Protein AF-A0A950ALM2-F1 (afdb_monomer)

Foldseek 3Di:
DDWDDDDQKIWDQDQCFKIWIDHPNDIDMDGDPDRPPCPVVQVVQQVVCVVVVHDGPDQPLVVVLVVLVVVQVVVCVVVVDHDDPPDRDDSVVRPDDPPPPPPPPDDDD

Secondary structure (DSSP, 8-state):
-EEEEETTEEEEEETTTEEEEEETTEEEEEE-SS---SHHHHHHHHHHHHHHTPPPSS-HHHHHHHHHHHHHHHHHHHHSS-----SPPPGGGG-----------PPP-

Solvent-accessible surface area (backbone atoms only — not comparable to full-atom values): 6840 Å² total; per-residue (Å²): 115,49,78,47,79,56,95,76,32,39,39,40,33,44,77,65,27,32,41,36,43,36,46,89,94,42,75,50,76,52,74,52,96,56,72,75,86,49,64,71,58,49,54,48,44,44,53,50,20,68,74,70,72,48,72,67,82,64,56,64,46,56,56,53,51,50,52,51,51,54,55,42,50,54,51,20,67,75,69,75,43,91,64,87,82,71,82,83,77,59,70,77,79,45,61,74,74,84,75,66,74,80,78,76,75,77,81,84,133

Structure (mmCIF, N/CA/C/O backbone):
data_AF-A0A950ALM2-F1
#
_entry.id   AF-A0A950ALM2-F1
#
loop_
_atom_site.group_PDB
_atom_site.id
_atom_site.type_symbol
_atom_site.label_atom_id
_atom_site.label_alt_id
_atom_site.label_comp_id
_atom_site.label_asym_id
_atom_site.label_entity_id
_atom_site.label_seq_id
_atom_site.pdbx_PDB_ins_code
_atom_site.Cartn_x
_atom_site.Cartn_y
_atom_site.Cartn_z
_atom_site.occupancy
_atom_site.B_iso_or_equiv
_atom_site.auth_seq_id
_atom_site.auth_comp_id
_atom_site.auth_asym_id
_atom_site.auth_atom_id
_atom_site.pdbx_PDB_model_num
ATOM 1 N N . ARG A 1 1 ? -6.570 11.112 3.737 1.00 93.81 1 ARG A N 1
ATOM 2 C CA . ARG A 1 1 ? -5.811 11.147 5.005 1.00 93.81 1 ARG A CA 1
ATOM 3 C C . ARG A 1 1 ? -5.515 9.713 5.396 1.00 93.81 1 ARG A C 1
ATOM 5 O O . ARG A 1 1 ? -6.387 8.881 5.191 1.00 93.81 1 ARG A O 1
ATOM 12 N N . VAL A 1 2 ? -4.307 9.422 5.865 1.00 95.81 2 VAL A N 1
ATOM 13 C CA . VAL A 1 2 ? -3.897 8.080 6.304 1.00 95.81 2 VAL A CA 1
ATOM 14 C C . VAL A 1 2 ? -3.390 8.193 7.732 1.00 95.81 2 VAL A C 1
ATOM 16 O O . VAL A 1 2 ? -2.589 9.080 8.017 1.00 95.81 2 VAL A O 1
ATOM 19 N N . GLU A 1 3 ? -3.855 7.316 8.613 1.00 97.19 3 GLU A N 1
ATOM 20 C CA . GLU A 1 3 ? -3.459 7.290 10.020 1.00 97.19 3 GLU A CA 1
ATOM 21 C C . GLU A 1 3 ? -2.857 5.925 10.346 1.00 97.19 3 GLU A C 1
ATOM 23 O O . GLU A 1 3 ? -3.435 4.889 10.027 1.00 97.19 3 GLU A O 1
ATOM 28 N N . LEU A 1 4 ? -1.668 5.929 10.942 1.00 96.81 4 LEU A N 1
ATOM 29 C CA . LEU A 1 4 ? -0.932 4.733 11.323 1.00 96.81 4 LEU A CA 1
ATOM 30 C C . LEU A 1 4 ? -0.737 4.741 12.836 1.00 96.81 4 LEU A C 1
ATOM 32 O O . LEU A 1 4 ? -0.256 5.729 13.393 1.00 96.81 4 LEU A O 1
ATOM 36 N N . PHE A 1 5 ? -1.064 3.626 13.482 1.00 96.62 5 PHE A N 1
ATOM 37 C CA . PHE A 1 5 ? -0.962 3.447 14.928 1.00 96.62 5 PHE A CA 1
ATOM 38 C C . PHE A 1 5 ? -0.122 2.206 15.224 1.00 96.62 5 PHE A C 1
ATOM 40 O O . PHE A 1 5 ? -0.373 1.140 14.667 1.00 96.62 5 PHE A O 1
ATOM 47 N N . GLY A 1 6 ? 0.873 2.325 16.103 1.00 96.19 6 GLY A N 1
ATOM 48 C CA . GLY A 1 6 ? 1.686 1.176 16.501 1.00 96.19 6 GLY A CA 1
ATOM 49 C C . GLY A 1 6 ? 2.811 1.531 17.467 1.00 96.19 6 GLY A C 1
ATOM 50 O O . GLY A 1 6 ? 3.403 2.605 17.380 1.00 96.19 6 GLY A O 1
ATOM 51 N N . GLY A 1 7 ? 3.105 0.636 18.416 1.00 94.44 7 GLY A N 1
ATOM 52 C CA . GLY A 1 7 ? 4.234 0.782 19.346 1.00 94.44 7 GLY A CA 1
ATOM 53 C C . GLY A 1 7 ? 4.230 2.083 20.163 1.00 94.44 7 GLY A C 1
ATOM 54 O O . GLY A 1 7 ? 5.290 2.665 20.381 1.00 94.44 7 GLY A O 1
ATOM 55 N N . GLY A 1 8 ? 3.050 2.587 20.548 1.00 95.00 8 GLY A N 1
ATOM 56 C CA . GLY A 1 8 ? 2.905 3.864 21.264 1.00 95.00 8 GLY A CA 1
ATOM 57 C C . GLY A 1 8 ? 3.167 5.112 20.408 1.00 95.00 8 GLY A C 1
ATOM 58 O O . GLY A 1 8 ? 3.376 6.201 20.948 1.00 95.00 8 GLY A O 1
ATOM 59 N N . ARG A 1 9 ? 3.181 4.961 19.079 1.00 96.69 9 ARG A N 1
ATOM 60 C CA . ARG A 1 9 ? 3.408 6.027 18.100 1.00 96.69 9 ARG A CA 1
ATOM 61 C C . ARG A 1 9 ? 2.208 6.172 17.176 1.00 96.69 9 ARG A C 1
ATOM 63 O O . ARG A 1 9 ? 1.521 5.194 16.877 1.00 96.69 9 ARG A O 1
ATOM 70 N N . VAL A 1 10 ? 2.001 7.395 16.704 1.00 97.50 10 VAL A N 1
ATOM 71 C CA . VAL A 1 10 ? 0.980 7.732 15.709 1.00 97.50 10 VAL A CA 1
ATOM 72 C C . VAL A 1 10 ? 1.625 8.513 14.577 1.00 97.50 10 VAL A C 1
ATOM 74 O O . VAL A 1 10 ? 2.390 9.443 14.838 1.00 97.50 10 VAL A O 1
ATOM 77 N N . ALA A 1 11 ? 1.304 8.158 13.337 1.00 97.50 11 ALA A N 1
ATOM 78 C CA . ALA A 1 11 ? 1.638 8.944 12.160 1.00 97.50 11 ALA A CA 1
ATOM 79 C C . ALA A 1 11 ? 0.362 9.316 11.405 1.00 97.50 11 ALA A C 1
ATOM 81 O O . ALA A 1 11 ? -0.457 8.454 11.108 1.00 97.50 11 ALA A O 1
ATOM 82 N N . VAL A 1 12 ? 0.201 10.593 11.077 1.00 97.62 12 VAL A N 1
ATOM 83 C CA . VAL A 1 12 ? -0.912 11.094 10.266 1.00 97.62 12 VAL A CA 1
ATOM 84 C C . VAL A 1 12 ? -0.341 11.706 9.002 1.00 97.62 12 VAL A C 1
ATOM 86 O O . VAL A 1 12 ? 0.466 12.630 9.075 1.00 97.62 12 VAL A O 1
ATOM 89 N N . ILE A 1 13 ? -0.759 11.197 7.847 1.00 95.88 13 ILE A N 1
ATOM 90 C CA . ILE A 1 13 ? -0.403 11.723 6.531 1.00 95.88 13 ILE A CA 1
ATOM 91 C C . ILE A 1 13 ? -1.629 12.412 5.931 1.00 95.88 13 ILE A C 1
ATOM 93 O O . ILE A 1 13 ? -2.654 11.779 5.648 1.00 95.88 13 ILE A O 1
ATOM 97 N N . ASP A 1 14 ? -1.494 13.709 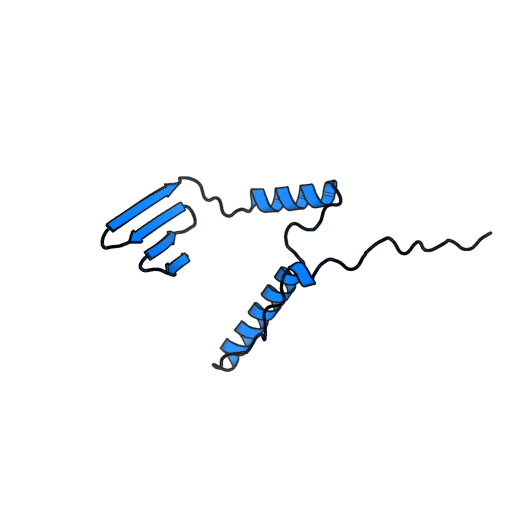5.674 1.00 94.94 14 ASP A N 1
ATOM 98 C CA . ASP A 1 14 ? -2.516 14.535 5.039 1.00 94.94 14 ASP A CA 1
ATOM 99 C C . ASP A 1 14 ? -2.098 14.863 3.599 1.00 94.94 14 ASP A C 1
ATOM 101 O O . ASP A 1 14 ? -1.088 15.527 3.349 1.00 94.94 14 ASP A O 1
ATOM 105 N N . ASP A 1 15 ? -2.878 14.337 2.647 1.00 92.38 15 ASP A N 1
ATOM 106 C CA . ASP A 1 15 ? -2.742 14.536 1.194 1.00 92.38 15 ASP A CA 1
ATOM 107 C C . ASP A 1 15 ? -1.315 14.319 0.640 1.00 92.38 15 ASP A C 1
ATOM 109 O O . ASP A 1 15 ? -0.936 14.909 -0.364 1.00 92.38 15 ASP A O 1
ATOM 113 N N . PHE A 1 16 ? -0.482 13.489 1.283 1.00 92.00 16 PHE A N 1
ATOM 114 C CA . PHE A 1 16 ? 0.939 13.308 0.920 1.00 92.00 16 PHE A CA 1
ATOM 115 C C . PHE A 1 16 ? 1.752 14.621 0.897 1.00 92.00 16 PHE A C 1
ATOM 117 O O . PHE A 1 16 ? 2.822 14.687 0.297 1.00 92.00 16 PHE A O 1
ATOM 124 N N . ARG A 1 17 ? 1.243 15.674 1.549 1.00 93.38 17 ARG A N 1
ATOM 125 C CA . ARG A 1 17 ? 1.870 17.001 1.659 1.00 93.38 17 ARG A CA 1
ATOM 126 C C . ARG A 1 17 ? 2.319 17.310 3.071 1.00 93.38 17 ARG A C 1
ATOM 128 O O . ARG A 1 17 ? 3.161 18.180 3.263 1.00 93.38 17 ARG A O 1
ATOM 135 N N . ARG A 1 18 ? 1.749 16.631 4.062 1.00 94.88 18 ARG A N 1
ATOM 136 C CA . ARG A 1 18 ? 2.098 16.796 5.467 1.00 94.88 18 ARG A CA 1
ATOM 137 C C . ARG A 1 18 ? 2.130 15.442 6.145 1.00 94.88 18 ARG A C 1
ATOM 139 O O . ARG A 1 18 ? 1.259 14.610 5.905 1.00 94.88 18 ARG A O 1
ATOM 146 N N . ILE A 1 19 ? 3.117 15.260 7.012 1.00 96.75 19 ILE A N 1
ATOM 147 C CA . ILE A 1 19 ? 3.128 14.184 7.995 1.00 96.75 19 ILE A CA 1
ATOM 148 C C . ILE A 1 19 ? 3.217 14.782 9.393 1.00 96.75 19 ILE A C 1
ATOM 150 O O . ILE A 1 19 ? 3.957 15.741 9.627 1.00 96.75 19 ILE A O 1
ATOM 154 N N . GLU A 1 20 ? 2.471 14.208 10.320 1.00 97.62 20 GLU A N 1
ATOM 155 C CA . GLU A 1 20 ? 2.566 14.477 11.745 1.00 97.62 20 GLU A CA 1
ATOM 156 C C . GLU A 1 20 ? 2.900 13.180 12.474 1.00 97.62 20 GLU A C 1
ATOM 158 O O . GLU A 1 20 ? 2.244 12.166 12.263 1.00 97.62 20 GLU A O 1
ATOM 163 N N . LEU A 1 21 ? 3.925 13.212 13.319 1.00 98.00 21 LEU A N 1
ATOM 164 C CA . LEU A 1 21 ? 4.376 12.080 14.117 1.00 98.00 21 LEU A CA 1
ATOM 165 C C . LEU A 1 21 ? 4.188 12.417 15.592 1.00 98.00 21 LEU A C 1
ATOM 167 O O . LEU A 1 21 ? 4.676 13.449 16.057 1.00 98.00 21 LEU A O 1
ATOM 171 N N . SER A 1 22 ? 3.514 11.544 16.333 1.00 97.38 22 SER A N 1
ATOM 172 C CA . SER A 1 22 ? 3.294 11.688 17.773 1.00 97.38 22 SER A CA 1
ATOM 173 C C . SER A 1 22 ? 3.855 10.484 18.532 1.00 97.38 22 SER A C 1
ATOM 175 O O . SER A 1 22 ? 3.615 9.341 18.148 1.00 97.38 22 SER A O 1
ATOM 177 N N . CYS A 1 23 ? 4.613 10.731 19.604 1.00 96.81 23 CYS A N 1
ATOM 178 C CA . CYS A 1 23 ? 5.194 9.701 20.472 1.00 96.81 23 CYS A CA 1
ATOM 179 C C . CYS A 1 23 ? 5.491 10.288 21.859 1.00 96.81 23 CYS A C 1
ATOM 181 O O . CYS A 1 23 ? 6.148 11.325 21.957 1.00 96.81 23 CYS A O 1
ATOM 183 N N . GLY A 1 24 ? 5.039 9.630 22.934 1.00 91.44 24 GLY A N 1
ATOM 184 C CA . GLY A 1 24 ? 5.368 10.026 24.314 1.00 91.44 24 GLY A CA 1
ATOM 185 C C . GLY A 1 24 ? 5.028 11.486 24.646 1.00 91.44 24 GLY A C 1
ATOM 186 O O . GLY A 1 24 ? 5.860 12.200 25.199 1.00 91.44 24 GLY A O 1
ATOM 187 N N . GLY A 1 25 ? 3.851 11.960 24.220 1.00 91.38 25 GLY A N 1
ATOM 188 C CA . GLY A 1 25 ? 3.391 13.341 24.431 1.00 91.38 25 GLY A CA 1
ATOM 189 C C . GLY A 1 25 ? 4.050 14.401 23.538 1.00 91.38 25 GLY A C 1
ATOM 190 O O . GLY A 1 25 ? 3.646 15.559 23.572 1.00 91.38 25 GLY A O 1
ATOM 191 N N . ARG A 1 26 ? 5.036 14.033 22.710 1.00 94.06 26 ARG A N 1
ATOM 192 C CA . ARG A 1 26 ? 5.681 14.942 21.750 1.00 94.06 26 ARG A CA 1
ATOM 193 C C . ARG A 1 26 ? 5.072 14.779 20.368 1.00 94.06 26 ARG A C 1
ATOM 195 O O . ARG A 1 26 ? 4.742 13.665 19.963 1.00 94.06 26 ARG A O 1
ATOM 202 N N . ARG A 1 27 ? 4.996 15.887 19.629 1.00 96.12 27 ARG A N 1
ATOM 203 C CA . ARG A 1 27 ? 4.485 15.953 18.259 1.00 96.12 27 ARG A CA 1
ATOM 204 C C . ARG A 1 27 ? 5.488 16.670 17.364 1.00 96.12 27 ARG A C 1
ATOM 206 O O . ARG A 1 27 ? 5.950 17.755 17.702 1.00 96.12 27 ARG A O 1
ATOM 213 N N . THR A 1 28 ? 5.816 16.076 16.223 1.00 96.88 28 THR A N 1
ATOM 214 C CA . THR A 1 28 ? 6.619 16.714 15.172 1.00 96.88 28 THR A CA 1
ATOM 215 C C . THR A 1 28 ? 5.848 16.694 13.86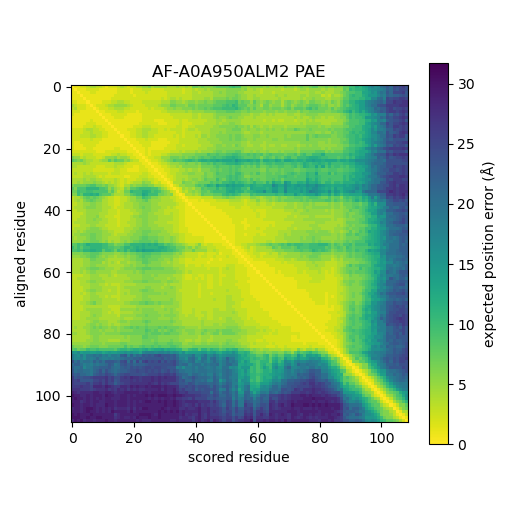3 1.00 96.88 28 THR A C 1
ATOM 217 O O . THR A 1 28 ? 5.076 15.774 13.606 1.00 96.88 28 THR A O 1
ATOM 220 N N . SER A 1 29 ? 6.019 17.722 13.033 1.00 96.00 29 SER A N 1
ATOM 221 C CA . SER A 1 29 ? 5.374 17.777 11.723 1.00 96.00 29 SER A CA 1
ATOM 222 C C . SER A 1 29 ? 6.356 18.209 10.647 1.00 96.00 29 SER A C 1
ATOM 224 O O . SER A 1 29 ? 7.296 18.963 10.906 1.00 96.00 29 SER A O 1
ATOM 226 N N . ARG A 1 30 ? 6.149 17.698 9.435 1.00 94.81 30 ARG A N 1
ATOM 227 C CA . ARG A 1 30 ? 6.865 18.116 8.229 1.00 94.81 30 ARG A CA 1
ATOM 228 C C . ARG A 1 30 ? 5.859 18.336 7.118 1.00 94.81 30 ARG A C 1
ATOM 230 O O . ARG A 1 30 ? 4.845 17.643 7.058 1.00 94.81 30 ARG A O 1
ATOM 237 N N . SER A 1 31 ? 6.144 19.306 6.257 1.00 93.62 31 SER A N 1
ATOM 238 C CA . SER A 1 31 ? 5.322 19.593 5.089 1.00 93.62 31 SER A CA 1
ATOM 239 C C . SER A 1 31 ? 6.175 19.810 3.848 1.00 93.62 31 SER A C 1
ATOM 241 O O . SER A 1 31 ? 7.331 20.227 3.937 1.00 93.62 31 SER A O 1
ATOM 243 N N . TRP A 1 32 ? 5.588 19.514 2.694 1.00 91.38 32 TRP A N 1
ATOM 244 C CA . TRP A 1 32 ? 6.199 19.636 1.379 1.00 91.38 32 TRP A CA 1
ATOM 245 C C . TRP A 1 32 ? 5.264 20.415 0.453 1.00 91.38 32 TRP A C 1
ATOM 247 O O . TRP A 1 32 ? 4.042 20.367 0.590 1.00 91.38 32 TRP A O 1
ATOM 257 N N . ARG A 1 33 ? 5.844 21.157 -0.498 1.00 83.69 33 ARG A N 1
ATOM 258 C CA . ARG A 1 33 ? 5.077 21.976 -1.455 1.00 83.69 33 ARG A CA 1
ATOM 259 C C . ARG A 1 33 ? 4.423 21.143 -2.562 1.00 83.69 33 ARG A C 1
ATOM 261 O O . ARG A 1 33 ? 3.386 21.539 -3.085 1.00 83.69 33 ARG A O 1
ATOM 268 N N . GLY A 1 34 ? 5.035 20.017 -2.921 1.00 82.94 34 GLY A N 1
ATOM 269 C CA . GLY A 1 34 ? 4.552 19.107 -3.955 1.00 82.94 34 GLY A CA 1
ATOM 270 C C . GLY A 1 34 ? 3.789 17.922 -3.377 1.00 82.94 34 GLY A C 1
ATOM 271 O O . GLY A 1 34 ? 3.993 17.535 -2.229 1.00 82.94 34 GLY A O 1
ATOM 272 N N . GLN A 1 35 ? 2.937 17.330 -4.207 1.00 83.19 35 GLN A N 1
ATOM 273 C CA . GLN A 1 35 ? 2.298 16.054 -3.928 1.00 83.19 35 GLN A CA 1
ATOM 274 C C . GLN A 1 35 ? 3.003 14.963 -4.736 1.00 83.19 35 GLN A C 1
ATOM 276 O O . GLN A 1 35 ? 2.833 14.874 -5.949 1.00 83.19 35 GLN A O 1
ATOM 281 N N . ALA A 1 36 ? 3.778 14.121 -4.056 1.00 80.75 36 ALA A N 1
ATOM 282 C CA . ALA A 1 36 ? 4.401 12.949 -4.660 1.00 80.75 36 ALA A CA 1
ATOM 283 C C . ALA A 1 36 ? 3.553 11.706 -4.347 1.00 80.75 36 ALA A C 1
ATOM 285 O O . ALA A 1 36 ? 3.824 10.975 -3.402 1.00 80.75 36 ALA A O 1
ATOM 286 N N . LYS A 1 37 ? 2.487 11.490 -5.129 1.00 86.00 37 LYS A N 1
ATOM 287 C CA . LYS A 1 37 ? 1.619 10.296 -5.028 1.00 86.00 37 LYS A CA 1
ATOM 288 C C . LYS A 1 37 ? 2.190 9.059 -5.739 1.00 86.00 37 LYS A C 1
ATOM 290 O O . LYS A 1 37 ? 1.538 8.025 -5.754 1.00 86.00 37 LYS A O 1
ATOM 295 N N . GLY A 1 38 ? 3.370 9.172 -6.352 1.00 90.69 38 GLY A N 1
ATOM 296 C CA . GLY A 1 38 ? 4.022 8.063 -7.052 1.00 90.69 38 GLY A CA 1
ATOM 297 C C . GLY A 1 38 ? 3.579 7.861 -8.505 1.00 90.69 38 GLY A C 1
ATOM 298 O O . GLY A 1 38 ? 3.957 6.866 -9.110 1.00 90.69 38 GLY A O 1
ATOM 299 N N . HIS A 1 39 ? 2.765 8.752 -9.089 1.00 91.69 39 HIS A N 1
ATOM 300 C CA . HIS A 1 39 ? 2.254 8.555 -10.455 1.00 91.69 39 HIS A CA 1
ATOM 301 C C . HIS A 1 39 ? 3.376 8.562 -11.502 1.00 91.69 39 HIS A C 1
ATOM 303 O O . HIS A 1 39 ? 3.443 7.670 -12.344 1.00 91.69 39 HIS A O 1
ATOM 309 N N . ARG A 1 40 ? 4.280 9.548 -11.430 1.00 93.69 40 ARG A N 1
ATOM 310 C CA . ARG A 1 40 ? 5.402 9.660 -12.370 1.00 93.69 40 ARG A CA 1
ATOM 311 C C . ARG A 1 40 ? 6.339 8.463 -12.235 1.00 93.69 40 ARG A C 1
ATOM 313 O O . ARG A 1 40 ? 6.778 7.913 -13.237 1.00 93.69 40 ARG A O 1
ATOM 320 N N . GLU A 1 41 ? 6.614 8.069 -10.998 1.00 94.38 41 GLU A N 1
ATOM 321 C CA . GLU A 1 41 ? 7.458 6.936 -10.636 1.00 94.38 41 GLU A CA 1
ATOM 322 C C . GLU A 1 41 ? 6.850 5.615 -11.124 1.00 94.38 41 GLU A C 1
ATOM 324 O O . GLU A 1 41 ? 7.555 4.804 -11.715 1.00 94.38 41 GLU A O 1
ATOM 329 N N . GLY A 1 42 ? 5.538 5.428 -10.956 1.00 94.75 42 GLY A N 1
ATOM 330 C CA . GLY A 1 42 ? 4.822 4.244 -11.428 1.00 94.75 42 GLY A CA 1
ATOM 331 C C . GLY A 1 42 ? 4.813 4.122 -12.953 1.00 94.75 42 GLY A C 1
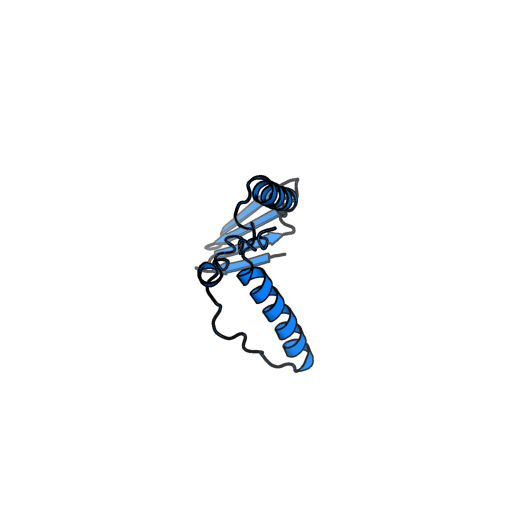ATOM 332 O O . GLY A 1 42 ? 5.081 3.047 -13.483 1.00 94.75 42 GLY A O 1
ATOM 333 N N . VAL A 1 43 ? 4.571 5.227 -13.670 1.00 95.56 43 VAL A N 1
ATOM 334 C CA . VAL A 1 43 ? 4.639 5.243 -15.143 1.00 95.56 43 VAL A CA 1
ATOM 335 C C . VAL A 1 43 ? 6.060 4.961 -15.629 1.00 95.56 43 VAL A C 1
ATOM 337 O O . VAL A 1 43 ? 6.236 4.187 -16.566 1.00 95.56 43 VAL A O 1
ATOM 340 N N . ALA A 1 44 ? 7.075 5.550 -14.990 1.00 95.94 44 ALA A N 1
ATOM 341 C CA . ALA A 1 44 ? 8.470 5.284 -15.328 1.00 95.94 44 ALA A CA 1
ATOM 342 C C . ALA A 1 44 ? 8.819 3.798 -15.140 1.00 95.94 44 ALA A C 1
ATOM 344 O O . ALA A 1 44 ? 9.282 3.168 -16.085 1.00 95.94 44 ALA A O 1
ATOM 345 N N . ALA A 1 45 ? 8.492 3.217 -13.980 1.00 95.88 45 ALA A N 1
ATOM 346 C CA . ALA A 1 45 ? 8.746 1.806 -13.691 1.00 95.88 45 ALA A CA 1
ATOM 347 C C . ALA A 1 45 ? 8.050 0.860 -14.685 1.00 95.88 45 ALA A C 1
ATOM 349 O O . ALA A 1 45 ? 8.628 -0.140 -15.104 1.00 95.88 45 ALA A O 1
ATOM 350 N N . PHE A 1 46 ? 6.826 1.192 -15.105 1.00 95.31 46 PHE A N 1
ATOM 351 C CA . PHE A 1 46 ? 6.118 0.441 -16.140 1.00 95.31 46 PHE A CA 1
ATOM 352 C C . PHE A 1 46 ? 6.823 0.510 -17.499 1.00 95.31 46 PHE A C 1
ATOM 354 O O . PHE A 1 46 ? 7.037 -0.522 -18.133 1.00 95.31 46 PHE A O 1
ATOM 361 N N . LEU A 1 47 ? 7.198 1.712 -17.948 1.00 96.75 47 LEU A N 1
ATOM 362 C CA . LEU A 1 47 ? 7.880 1.893 -19.231 1.00 96.75 47 LEU A CA 1
ATOM 363 C C . LEU A 1 47 ? 9.249 1.207 -19.252 1.00 96.75 47 LEU A C 1
ATOM 365 O O . LEU A 1 47 ? 9.631 0.651 -20.279 1.00 96.75 47 LEU A O 1
ATOM 369 N N . ASP A 1 48 ? 9.976 1.240 -18.139 1.00 96.38 48 ASP A N 1
ATOM 370 C CA . ASP A 1 48 ? 11.283 0.599 -18.023 1.00 96.38 48 ASP A CA 1
ATOM 371 C C . ASP A 1 48 ? 11.155 -0.927 -18.086 1.00 96.38 48 ASP A C 1
ATOM 373 O O . ASP A 1 48 ? 11.863 -1.559 -18.870 1.00 96.38 48 ASP A O 1
ATOM 377 N N . ALA A 1 49 ? 10.191 -1.514 -17.365 1.00 95.75 49 ALA A N 1
ATOM 378 C CA . ALA A 1 49 ? 9.893 -2.944 -17.455 1.00 95.75 49 ALA A CA 1
ATOM 379 C C . ALA A 1 49 ? 9.489 -3.355 -18.882 1.00 95.75 49 ALA A C 1
ATOM 381 O O . ALA A 1 49 ? 10.021 -4.327 -19.417 1.00 95.75 49 ALA A O 1
ATOM 382 N N . ALA A 1 50 ? 8.620 -2.575 -19.534 1.00 94.62 50 ALA A N 1
ATOM 383 C CA . ALA A 1 50 ? 8.154 -2.854 -20.891 1.00 94.62 50 ALA A CA 1
ATOM 384 C C . ALA A 1 50 ? 9.276 -2.783 -21.942 1.00 94.62 50 ALA A C 1
ATOM 386 O O . ALA A 1 50 ? 9.294 -3.579 -22.877 1.00 94.62 50 ALA A O 1
ATOM 387 N N . ARG A 1 51 ? 10.222 -1.844 -21.803 1.00 96.56 51 ARG A N 1
ATOM 388 C CA . ARG A 1 51 ? 11.364 -1.708 -22.725 1.00 96.56 51 ARG A CA 1
ATOM 389 C C . ARG A 1 51 ? 12.436 -2.766 -22.497 1.00 96.56 51 ARG A C 1
ATOM 391 O O . ARG A 1 51 ? 13.025 -3.239 -23.461 1.00 96.56 51 ARG A O 1
ATOM 398 N N . ALA A 1 52 ? 12.718 -3.091 -21.237 1.00 94.75 52 ALA A N 1
ATOM 399 C CA . ALA A 1 52 ? 13.775 -4.027 -20.868 1.00 94.75 52 ALA A CA 1
ATOM 400 C C . ALA A 1 52 ? 13.329 -5.499 -20.913 1.00 94.75 52 ALA A C 1
ATOM 402 O O . ALA A 1 52 ? 14.167 -6.380 -20.740 1.00 94.75 52 ALA A O 1
ATOM 403 N N . GLY A 1 53 ? 12.030 -5.772 -21.104 1.00 90.94 53 GLY A N 1
ATOM 404 C CA . GLY A 1 53 ? 11.466 -7.119 -20.963 1.00 90.94 53 GLY A CA 1
ATOM 405 C C . GLY A 1 53 ? 11.529 -7.634 -19.520 1.00 90.94 53 GLY A C 1
ATOM 406 O O . GLY A 1 53 ? 11.634 -8.835 -19.294 1.00 90.94 53 GLY A O 1
ATOM 407 N N . GLY A 1 54 ? 11.538 -6.720 -18.546 1.00 85.88 54 GLY A N 1
ATOM 408 C CA . GLY A 1 54 ? 11.629 -7.040 -17.125 1.00 85.88 54 GLY A CA 1
ATOM 409 C C . GLY A 1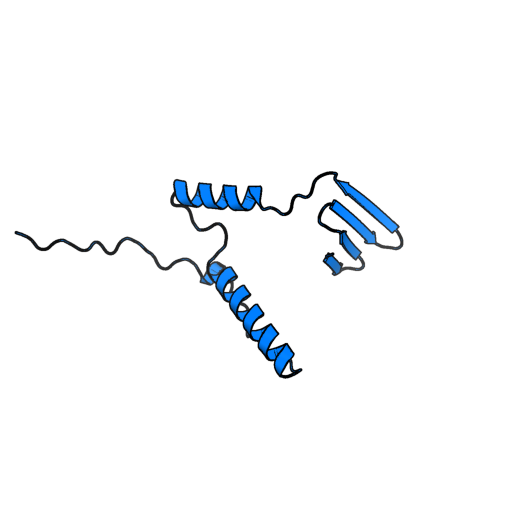 54 ? 10.286 -7.471 -16.524 1.00 85.88 54 GLY A C 1
ATOM 410 O O . GLY A 1 54 ? 9.239 -7.320 -17.160 1.00 85.88 54 GLY A O 1
ATOM 411 N N . PRO A 1 55 ? 10.289 -7.973 -15.276 1.00 87.31 55 PRO A N 1
ATOM 412 C CA . PRO A 1 55 ? 9.055 -8.324 -14.585 1.00 87.31 55 PRO A CA 1
ATOM 413 C C . PRO A 1 55 ? 8.155 -7.090 -14.403 1.00 87.31 55 PRO A C 1
ATOM 415 O O . PRO A 1 55 ? 8.654 -5.963 -14.301 1.00 87.31 55 PRO A O 1
ATOM 418 N N . PRO A 1 56 ? 6.825 -7.276 -14.326 1.00 88.69 56 PRO A N 1
ATOM 419 C CA . PRO A 1 56 ? 5.907 -6.167 -14.123 1.00 88.69 56 PRO A CA 1
ATOM 420 C C . PRO A 1 56 ? 6.192 -5.462 -12.782 1.00 88.69 56 PRO A C 1
ATOM 422 O O . PRO A 1 56 ? 6.455 -6.129 -11.780 1.00 88.69 56 PRO A O 1
ATOM 425 N N . PRO A 1 57 ? 6.085 -4.120 -12.714 1.00 91.50 57 PRO A N 1
ATOM 426 C CA . PRO A 1 57 ? 6.383 -3.358 -11.495 1.00 91.50 57 PRO A CA 1
ATOM 427 C C . PRO A 1 57 ? 5.394 -3.626 -10.351 1.00 91.50 57 PRO A C 1
ATOM 429 O O . PRO A 1 57 ? 5.677 -3.312 -9.197 1.00 91.50 57 PRO A O 1
ATOM 432 N N . ILE A 1 58 ? 4.224 -4.185 -10.669 1.00 91.19 58 ILE A N 1
ATOM 433 C CA . ILE A 1 58 ? 3.232 -4.654 -9.705 1.00 91.19 58 ILE A CA 1
ATOM 434 C C . ILE A 1 58 ? 2.986 -6.136 -10.009 1.00 91.19 58 ILE A C 1
ATOM 436 O O . ILE A 1 58 ? 2.545 -6.442 -11.120 1.00 91.19 58 ILE A O 1
ATOM 440 N N . PRO A 1 59 ? 3.239 -7.053 -9.059 1.00 89.31 59 PRO A N 1
ATOM 441 C CA . PRO A 1 59 ? 2.973 -8.472 -9.263 1.00 89.31 59 PRO A CA 1
ATOM 442 C C . PRO A 1 59 ? 1.491 -8.739 -9.543 1.00 89.31 59 PRO A C 1
ATOM 444 O O . PRO A 1 59 ? 0.611 -8.139 -8.918 1.00 89.31 59 PRO A O 1
ATOM 447 N N . VAL A 1 60 ? 1.203 -9.688 -10.437 1.00 86.88 60 VAL A N 1
ATOM 448 C CA . VAL A 1 60 ? -0.175 -10.063 -10.810 1.00 86.88 60 VAL A CA 1
ATOM 449 C C . VAL A 1 60 ? -0.988 -10.494 -9.586 1.00 86.88 60 VAL A C 1
ATOM 451 O O . VAL A 1 60 ? -2.143 -10.092 -9.438 1.00 86.88 60 VAL A O 1
ATOM 454 N N . GLY A 1 61 ? -0.362 -11.214 -8.655 1.00 85.75 61 GLY A N 1
ATOM 455 C CA . GLY A 1 61 ? -0.942 -11.585 -7.366 1.00 85.75 61 GLY A CA 1
ATOM 456 C C . GLY A 1 61 ? -1.567 -10.441 -6.589 1.00 85.75 61 GLY A C 1
ATOM 457 O O . GLY A 1 61 ? -2.691 -10.539 -6.096 1.00 85.75 61 GLY A O 1
ATOM 458 N N . VAL A 1 62 ? -0.865 -9.308 -6.540 1.00 89.06 62 VAL A N 1
ATOM 459 C CA . VAL A 1 62 ? -1.318 -8.104 -5.837 1.00 89.06 62 VAL A CA 1
ATOM 460 C C . VAL A 1 62 ? -2.545 -7.505 -6.528 1.00 89.06 62 VAL A C 1
ATOM 462 O O . VAL A 1 62 ? -3.475 -7.057 -5.851 1.00 89.06 62 VAL A O 1
ATOM 465 N N . LEU A 1 63 ? -2.602 -7.542 -7.865 1.00 90.69 63 LEU A N 1
ATOM 466 C CA . LEU A 1 63 ? -3.762 -7.072 -8.632 1.00 90.69 63 LEU A CA 1
ATOM 467 C C . LEU A 1 63 ? -4.996 -7.946 -8.367 1.00 90.69 63 LEU A C 1
ATOM 469 O O . LEU A 1 63 ? -6.093 -7.428 -8.128 1.00 90.69 63 LEU A O 1
ATOM 473 N N . VAL A 1 64 ? -4.813 -9.269 -8.346 1.00 91.12 64 VAL A N 1
ATOM 474 C CA . VAL A 1 64 ? -5.877 -10.234 -8.035 1.00 91.12 64 VAL A CA 1
ATOM 475 C C . VAL A 1 64 ? -6.347 -10.078 -6.589 1.00 91.12 64 VAL A C 1
ATOM 477 O O . VAL A 1 64 ? -7.552 -10.007 -6.347 1.00 91.12 64 VAL A O 1
ATOM 480 N N . ALA A 1 65 ? -5.425 -9.971 -5.630 1.00 89.31 65 ALA A N 1
ATOM 481 C CA . ALA A 1 65 ? -5.742 -9.773 -4.217 1.00 89.31 65 ALA A CA 1
ATOM 482 C C . ALA A 1 65 ? -6.542 -8.482 -3.991 1.00 89.31 65 ALA A C 1
ATOM 484 O O . ALA A 1 65 ? -7.577 -8.506 -3.324 1.00 89.31 65 ALA A O 1
ATOM 485 N N . THR A 1 66 ? -6.124 -7.377 -4.616 1.00 92.88 66 THR A N 1
ATOM 486 C CA . THR A 1 66 ? -6.849 -6.098 -4.547 1.00 92.88 66 THR A CA 1
ATOM 487 C C . THR A 1 66 ? -8.256 -6.228 -5.130 1.00 92.88 66 THR A C 1
ATOM 489 O O . THR A 1 66 ? -9.226 -5.783 -4.521 1.00 92.88 66 THR A O 1
ATOM 492 N N . SER A 1 67 ? -8.390 -6.898 -6.278 1.00 93.75 67 SER A N 1
ATOM 493 C CA . SER A 1 67 ? -9.688 -7.132 -6.922 1.00 93.75 67 SER A CA 1
ATOM 494 C C . SER A 1 67 ? -10.627 -7.965 -6.047 1.00 93.75 67 SER A C 1
ATOM 496 O O . SER A 1 67 ? -11.789 -7.602 -5.868 1.00 93.75 67 SER A O 1
ATOM 498 N N . ARG A 1 68 ? -10.115 -9.040 -5.434 1.00 94.31 68 ARG A N 1
ATOM 499 C CA . ARG A 1 68 ? -10.864 -9.873 -4.479 1.00 94.31 68 ARG A CA 1
ATOM 500 C C . ARG A 1 68 ? -11.325 -9.067 -3.269 1.00 94.31 68 ARG A C 1
ATOM 502 O O . ARG A 1 68 ? -12.498 -9.142 -2.914 1.00 94.31 68 ARG A O 1
ATOM 509 N N . ALA A 1 69 ? -10.437 -8.265 -2.682 1.00 94.94 69 ALA A N 1
ATOM 510 C CA . ALA A 1 69 ? -10.771 -7.408 -1.550 1.00 94.94 69 ALA A CA 1
ATOM 511 C C . ALA A 1 69 ? -11.871 -6.392 -1.902 1.00 94.94 69 ALA A C 1
ATOM 513 O O . ALA A 1 69 ? -12.801 -6.215 -1.121 1.00 94.94 69 ALA A O 1
ATOM 514 N N . MET A 1 70 ? -11.818 -5.771 -3.089 1.00 96.81 70 MET A N 1
ATOM 515 C CA . MET A 1 70 ? -12.865 -4.848 -3.549 1.00 96.81 70 MET A CA 1
ATOM 516 C C . MET A 1 70 ? -14.226 -5.541 -3.700 1.00 96.81 70 MET A C 1
ATOM 518 O O . MET A 1 70 ? -15.234 -5.018 -3.229 1.00 96.81 70 MET A O 1
ATOM 522 N N . ILE A 1 71 ? -14.264 -6.727 -4.315 1.00 96.88 71 ILE A N 1
ATOM 523 C CA . ILE A 1 71 ? -15.505 -7.500 -4.485 1.00 96.88 71 ILE A CA 1
ATOM 524 C C . ILE A 1 71 ? -16.076 -7.921 -3.125 1.00 96.88 71 ILE A C 1
ATOM 526 O O . ILE A 1 71 ? -17.263 -7.727 -2.868 1.00 96.88 71 ILE A O 1
ATOM 530 N N . ALA A 1 72 ? -15.235 -8.434 -2.227 1.00 96.94 72 ALA A N 1
ATOM 531 C CA . ALA A 1 72 ? -15.646 -8.824 -0.882 1.00 96.94 72 ALA A CA 1
ATOM 532 C C . ALA A 1 72 ? -16.133 -7.633 -0.045 1.00 96.94 72 ALA A C 1
ATOM 534 O O . ALA A 1 72 ? -17.099 -7.765 0.701 1.00 96.94 72 ALA A O 1
ATOM 535 N N . ALA A 1 73 ? -15.517 -6.456 -0.195 1.00 97.81 73 ALA A N 1
ATOM 536 C CA . ALA A 1 73 ? -15.978 -5.238 0.463 1.00 97.81 73 ALA A CA 1
ATOM 537 C C . ALA A 1 73 ? -17.388 -4.846 -0.002 1.00 97.81 73 ALA A C 1
ATOM 539 O O . ALA A 1 73 ? -18.219 -4.473 0.825 1.00 97.81 73 ALA A O 1
ATOM 540 N N . MET A 1 74 ? -17.693 -4.977 -1.299 1.00 98.38 74 MET A N 1
ATOM 541 C CA . MET A 1 74 ? -19.054 -4.757 -1.806 1.00 98.38 74 MET A CA 1
ATOM 542 C C . MET A 1 74 ? -20.058 -5.745 -1.210 1.00 98.38 74 MET A C 1
ATOM 544 O O . MET A 1 74 ? -21.146 -5.343 -0.800 1.00 98.38 74 MET A O 1
ATOM 548 N N . GLU A 1 75 ? -19.687 -7.020 -1.109 1.00 97.94 75 GLU A N 1
ATOM 549 C CA . GLU A 1 75 ? -20.544 -8.038 -0.499 1.00 97.94 75 GLU A CA 1
ATOM 550 C C . GLU A 1 75 ? -20.757 -7.792 1.002 1.00 97.94 75 GLU A C 1
ATOM 552 O O . GLU A 1 75 ? -21.879 -7.894 1.504 1.00 97.94 75 GLU A O 1
ATOM 557 N N . SER A 1 76 ? -19.707 -7.386 1.715 1.00 98.44 76 SER A N 1
ATOM 558 C CA . SER A 1 76 ? -19.786 -7.018 3.128 1.00 98.44 76 SER A CA 1
ATOM 559 C C . SER A 1 76 ? -20.708 -5.817 3.342 1.00 98.44 76 SER A C 1
ATOM 561 O O . SER A 1 76 ? -21.559 -5.846 4.228 1.00 98.44 76 SER A O 1
ATOM 563 N N . MET A 1 77 ? -20.634 -4.796 2.479 1.00 98.38 77 MET A N 1
ATOM 564 C CA . MET A 1 77 ? -21.559 -3.657 2.524 1.00 98.38 77 MET A CA 1
ATOM 565 C C . MET A 1 77 ? -23.012 -4.078 2.271 1.00 98.38 77 MET A C 1
ATOM 567 O O . MET A 1 77 ? -23.919 -3.564 2.921 1.00 98.38 77 MET A O 1
ATOM 571 N N . ARG A 1 78 ? -23.246 -5.014 1.343 1.00 98.31 78 ARG A N 1
ATOM 572 C CA . ARG A 1 78 ? -24.592 -5.494 0.991 1.00 98.31 78 ARG A CA 1
ATOM 573 C C . ARG A 1 78 ? -25.231 -6.323 2.105 1.00 98.31 78 ARG A C 1
ATOM 575 O O . ARG A 1 78 ? -26.440 -6.252 2.303 1.00 98.31 78 ARG A O 1
ATOM 582 N N . THR A 1 79 ? -24.434 -7.133 2.793 1.00 98.06 79 THR A N 1
ATOM 583 C CA . THR A 1 79 ? -24.909 -8.078 3.817 1.00 98.06 79 THR A CA 1
ATOM 584 C C . THR A 1 79 ? -24.813 -7.531 5.238 1.00 98.06 79 THR A C 1
ATOM 586 O O . THR A 1 79 ? -25.479 -8.046 6.132 1.00 98.06 79 THR A O 1
ATOM 589 N N . GLY A 1 80 ? -23.989 -6.506 5.462 1.00 98.12 80 GLY A N 1
ATOM 590 C CA . GLY A 1 80 ? -23.650 -6.011 6.796 1.00 98.12 80 GLY A CA 1
ATOM 591 C C . GLY A 1 80 ? -22.772 -6.972 7.603 1.00 98.12 80 GLY A C 1
ATOM 592 O O . GLY A 1 80 ? -22.606 -6.772 8.805 1.00 98.12 80 GLY A O 1
ATOM 593 N N . LEU A 1 81 ? -22.226 -8.018 6.973 1.00 98.19 81 LEU A N 1
ATOM 594 C CA . LEU A 1 81 ? -21.427 -9.050 7.630 1.00 98.19 81 LEU A CA 1
ATOM 595 C C . LEU A 1 81 ? -19.975 -9.032 7.134 1.00 98.19 81 LEU A C 1
ATOM 597 O O . LEU A 1 81 ? -19.719 -8.674 5.980 1.00 98.19 81 LEU A O 1
ATOM 601 N N . PRO A 1 82 ? -19.003 -9.428 7.974 1.00 97.19 82 PRO A N 1
ATOM 602 C CA . PRO A 1 82 ? -17.634 -9.646 7.525 1.00 97.19 82 PRO A CA 1
ATOM 603 C C . PRO A 1 82 ? -17.565 -10.744 6.455 1.00 97.19 82 PRO A C 1
ATOM 605 O O . PRO A 1 82 ? -18.228 -11.774 6.575 1.00 97.19 82 PRO A O 1
ATOM 608 N N . VAL A 1 83 ? -16.721 -10.539 5.442 1.00 97.38 83 VAL A N 1
ATOM 609 C CA . VAL A 1 83 ? -16.394 -11.549 4.424 1.00 97.38 83 VAL A CA 1
ATOM 610 C C . VAL A 1 83 ? -14.950 -11.987 4.635 1.00 97.38 83 VAL A C 1
ATOM 612 O O . VAL A 1 83 ? -14.047 -11.151 4.639 1.00 97.38 83 VAL A O 1
ATOM 615 N N . ASP A 1 84 ? -14.736 -13.288 4.818 1.00 94.81 84 ASP A N 1
ATOM 616 C CA . ASP A 1 84 ? -13.394 -13.859 4.929 1.00 94.81 84 ASP A CA 1
ATOM 617 C C . ASP A 1 84 ? -12.721 -13.916 3.549 1.00 94.81 84 ASP A C 1
ATOM 619 O O . ASP A 1 84 ? -13.298 -14.405 2.576 1.00 94.81 84 ASP A O 1
ATOM 623 N N . LEU A 1 85 ? -11.497 -13.397 3.465 1.00 90.56 85 LEU A N 1
ATOM 624 C CA . LEU A 1 85 ? -10.675 -13.411 2.253 1.00 90.56 85 LEU A CA 1
ATOM 625 C C . LEU A 1 85 ? -9.737 -14.625 2.188 1.00 90.56 85 LEU A C 1
ATOM 627 O O . LEU A 1 85 ? -9.060 -14.813 1.174 1.00 90.56 85 LEU A O 1
ATOM 631 N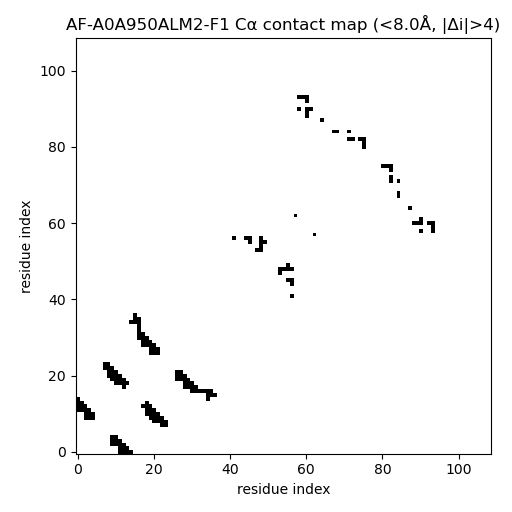 N . GLY A 1 86 ? -9.704 -15.448 3.239 1.00 87.25 86 GLY A N 1
ATOM 632 C CA . GLY A 1 86 ? -8.755 -16.540 3.390 1.00 87.25 86 GLY A CA 1
ATOM 633 C C . GLY A 1 86 ? -7.324 -16.046 3.645 1.00 87.25 86 GLY A C 1
ATOM 634 O O . GLY A 1 86 ? -7.078 -14.845 3.807 1.00 87.25 86 GLY A O 1
ATOM 635 N N . PRO A 1 87 ? -6.343 -16.963 3.699 1.00 77.88 87 PRO A N 1
ATOM 636 C CA . PRO A 1 87 ? -4.946 -16.588 3.861 1.00 77.88 87 PRO A CA 1
ATOM 637 C C . PRO A 1 87 ? -4.465 -15.796 2.637 1.00 77.88 87 P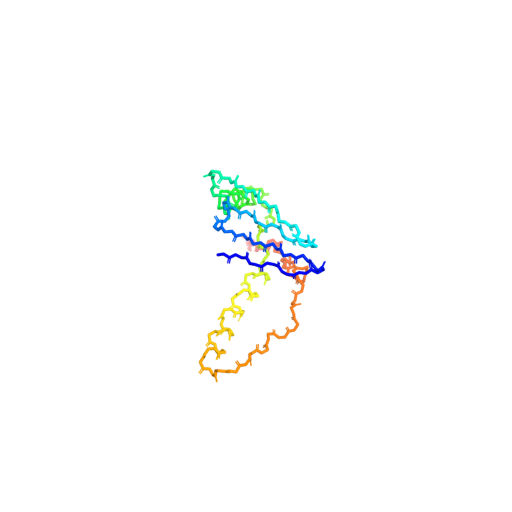RO A C 1
ATOM 639 O O . PRO A 1 87 ? -4.638 -16.221 1.493 1.00 77.88 87 PRO A O 1
ATOM 642 N N . GLY A 1 88 ? -3.846 -14.638 2.882 1.00 66.38 88 GLY A N 1
ATOM 643 C CA . GLY A 1 88 ? -3.181 -13.867 1.836 1.00 66.38 88 GLY A CA 1
ATOM 644 C C . GLY A 1 88 ? -2.075 -14.707 1.204 1.00 66.38 88 GLY A C 1
ATOM 645 O O . GLY A 1 88 ? -1.156 -15.135 1.897 1.00 66.38 88 GLY A O 1
ATOM 646 N N . ARG A 1 89 ? -2.181 -14.968 -0.101 1.00 63.56 89 ARG A N 1
ATOM 647 C CA . ARG A 1 89 ? -1.137 -15.658 -0.865 1.00 63.56 89 ARG A CA 1
ATOM 648 C C . ARG A 1 89 ? 0.088 -14.743 -0.966 1.00 63.56 89 ARG A C 1
ATOM 650 O O . ARG A 1 89 ? -0.077 -13.536 -1.169 1.00 63.56 89 ARG A O 1
ATOM 657 N N . ALA A 1 90 ? 1.289 -15.282 -0.759 1.00 57.41 90 ALA A N 1
ATOM 658 C CA . ALA A 1 90 ? 2.496 -14.470 -0.808 1.00 57.41 90 ALA A CA 1
ATOM 659 C C . ALA A 1 90 ? 2.729 -14.000 -2.255 1.00 57.41 90 ALA A C 1
ATOM 661 O O . ALA A 1 90 ? 2.497 -14.771 -3.184 1.00 57.41 90 ALA A O 1
ATOM 662 N N . PRO A 1 91 ? 3.216 -12.767 -2.481 1.00 55.66 91 PRO A N 1
ATOM 663 C CA . PRO A 1 91 ? 3.537 -12.289 -3.829 1.00 55.66 91 PRO A CA 1
ATOM 664 C C . PRO A 1 91 ? 4.610 -13.144 -4.532 1.00 55.66 91 PRO A C 1
ATOM 666 O O . PRO A 1 91 ? 4.726 -13.092 -5.752 1.00 55.66 91 PRO A O 1
ATOM 669 N N . GLU A 1 92 ? 5.370 -13.934 -3.769 1.00 55.91 92 GLU A N 1
ATOM 670 C CA . GLU A 1 92 ? 6.365 -14.906 -4.240 1.00 55.91 92 GLU A CA 1
ATOM 671 C C . GLU A 1 92 ? 5.725 -16.112 -4.948 1.00 55.91 92 GLU A C 1
ATOM 673 O O . GLU A 1 92 ? 6.319 -16.673 -5.866 1.00 55.91 92 GLU A O 1
ATOM 678 N N . ASP A 1 93 ? 4.489 -16.467 -4.586 1.00 57.06 93 ASP A N 1
ATOM 679 C CA . ASP A 1 93 ? 3.760 -17.594 -5.177 1.00 57.06 93 ASP A CA 1
ATOM 680 C C . ASP A 1 93 ? 3.210 -17.271 -6.578 1.00 57.06 93 ASP A C 1
ATOM 682 O O . ASP A 1 93 ? 2.673 -18.155 -7.244 1.00 57.06 93 ASP A O 1
ATOM 686 N N . ASP A 1 94 ? 3.281 -16.009 -7.010 1.00 55.22 94 ASP A N 1
ATOM 687 C CA . ASP A 1 94 ? 2.795 -15.517 -8.306 1.00 55.22 94 ASP A CA 1
ATOM 688 C C . ASP A 1 94 ? 3.943 -15.204 -9.273 1.00 55.22 94 ASP A C 1
ATOM 690 O O . ASP A 1 94 ? 3.788 -14.376 -10.179 1.00 55.22 94 ASP A O 1
ATOM 694 N N . ALA A 1 95 ? 5.096 -15.868 -9.097 1.00 53.38 95 ALA A N 1
ATOM 695 C CA . ALA A 1 95 ? 6.083 -15.967 -10.164 1.00 53.38 95 ALA A CA 1
ATOM 696 C C . ALA A 1 95 ? 5.335 -16.335 -11.456 1.00 53.38 95 ALA A C 1
ATOM 698 O O . ALA A 1 95 ? 4.531 -17.277 -11.432 1.00 53.38 95 ALA A O 1
ATOM 699 N N . PRO A 1 96 ? 5.512 -15.564 -12.546 1.00 55.31 96 PRO A N 1
ATOM 700 C CA . PRO A 1 96 ? 4.831 -15.886 -13.784 1.00 55.31 96 PRO A CA 1
ATOM 701 C C . PRO A 1 96 ? 5.147 -17.348 -14.124 1.00 55.31 96 PRO A C 1
ATOM 703 O O . PRO A 1 96 ? 6.284 -17.783 -13.887 1.00 55.31 96 PRO A O 1
ATOM 706 N N . PRO A 1 97 ? 4.171 -18.127 -14.630 1.00 55.34 97 PRO A N 1
ATOM 707 C CA . PRO A 1 97 ? 4.527 -19.369 -15.296 1.00 55.34 97 PRO A CA 1
ATOM 708 C C . PRO A 1 97 ? 5.632 -19.038 -16.299 1.00 55.34 97 PRO A C 1
ATOM 710 O O . PRO A 1 97 ? 5.675 -17.926 -16.825 1.00 55.34 97 PRO A O 1
ATOM 713 N N . ASP A 1 98 ? 6.569 -19.959 -16.486 1.00 51.91 98 ASP A N 1
ATOM 714 C CA . ASP A 1 98 ? 7.609 -19.812 -17.494 1.00 51.91 98 ASP A CA 1
ATOM 715 C C . ASP A 1 98 ? 6.940 -19.605 -18.863 1.00 51.91 98 ASP A C 1
ATOM 717 O O . ASP A 1 98 ? 6.589 -20.561 -19.550 1.00 51.91 98 ASP A O 1
ATOM 721 N N . ASP A 1 99 ? 6.726 -18.340 -19.232 1.00 55.00 99 ASP A N 1
ATOM 722 C CA . ASP A 1 99 ? 6.209 -17.893 -20.523 1.00 55.00 99 ASP A CA 1
ATOM 723 C C . ASP A 1 99 ? 7.346 -17.911 -21.560 1.00 55.00 99 ASP A C 1
ATOM 725 O O . ASP A 1 99 ? 7.365 -17.116 -22.507 1.00 55.00 99 ASP A O 1
ATOM 729 N N . SER A 1 100 ? 8.318 -18.824 -21.398 1.00 44.59 100 SER A N 1
ATOM 730 C CA . SER A 1 100 ? 9.169 -19.264 -22.495 1.00 44.59 100 SER A CA 1
ATOM 731 C C . SER A 1 100 ? 8.261 -19.499 -23.699 1.00 44.59 100 SER A C 1
ATOM 733 O O . SER A 1 100 ? 7.287 -20.253 -23.588 1.00 44.59 100 SER A O 1
ATOM 735 N N . PRO A 1 101 ? 8.509 -18.820 -24.834 1.00 43.19 101 PRO A N 1
ATOM 736 C CA . PRO A 1 101 ? 7.605 -18.878 -25.965 1.00 43.19 101 PRO A CA 1
ATOM 737 C C . PRO A 1 101 ? 7.413 -20.344 -26.323 1.00 43.19 101 PRO A C 1
ATOM 739 O O . PRO A 1 101 ? 8.389 -21.048 -26.589 1.00 43.19 101 PRO A O 1
ATOM 742 N N . VAL A 1 102 ? 6.160 -20.811 -26.322 1.00 47.19 102 VAL A N 1
ATOM 743 C CA . VAL A 1 102 ? 5.836 -22.086 -26.951 1.00 47.19 102 VAL A CA 1
ATOM 744 C C . VAL A 1 102 ? 6.246 -21.893 -28.408 1.00 47.19 102 VAL A C 1
ATOM 746 O O . VAL A 1 102 ? 5.623 -21.148 -29.166 1.00 47.19 102 VAL A O 1
ATOM 749 N N . THR A 1 103 ? 7.414 -22.420 -28.771 1.00 49.12 103 THR A N 1
ATOM 750 C CA . THR A 1 103 ? 7.912 -22.313 -30.135 1.00 49.12 103 THR A CA 1
ATOM 751 C C . THR A 1 103 ? 6.965 -23.187 -30.939 1.00 49.12 103 THR A C 1
ATOM 753 O O . THR A 1 103 ? 7.056 -24.415 -30.917 1.00 49.12 103 THR A O 1
ATOM 756 N N . SER A 1 104 ? 5.977 -22.557 -31.566 1.00 49.75 104 SER A N 1
ATOM 757 C CA . SER A 1 104 ? 5.164 -23.195 -32.584 1.00 49.7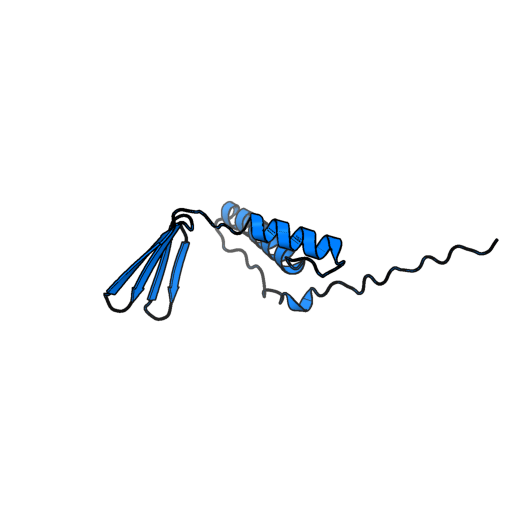5 104 SER A CA 1
ATOM 758 C C . SER A 1 104 ? 6.100 -23.459 -33.756 1.00 49.75 104 SER A C 1
ATOM 760 O O . SER A 1 104 ? 6.417 -22.552 -34.526 1.00 49.75 104 SER A O 1
ATOM 762 N N . ALA A 1 105 ? 6.634 -24.678 -33.827 1.00 49.44 105 ALA A N 1
ATOM 763 C CA . ALA A 1 105 ? 7.390 -25.130 -34.979 1.00 49.44 105 ALA A CA 1
ATOM 764 C C . ALA A 1 105 ? 6.451 -25.088 -36.192 1.00 49.44 105 ALA A C 1
ATOM 766 O O . ALA A 1 105 ? 5.438 -25.790 -36.227 1.00 49.44 105 ALA A O 1
ATOM 767 N N . ALA A 1 106 ? 6.767 -24.229 -37.161 1.00 46.78 106 ALA A N 1
A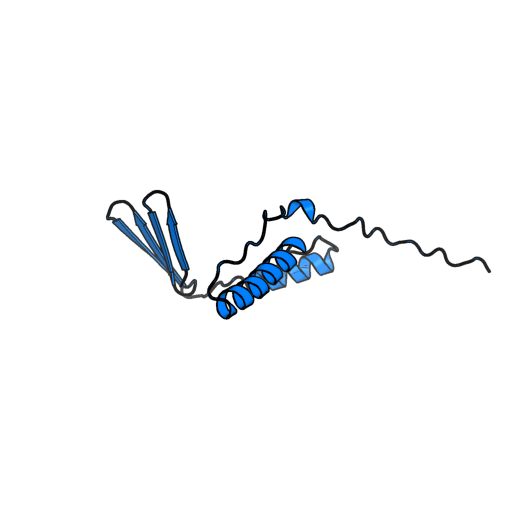TOM 768 C CA . ALA A 1 106 ? 6.100 -24.236 -38.453 1.00 46.78 106 ALA A CA 1
ATOM 769 C C . ALA A 1 106 ? 6.277 -25.628 -39.096 1.00 46.78 106 ALA A C 1
ATOM 771 O O . ALA A 1 106 ? 7.380 -26.181 -39.025 1.00 46.78 106 ALA A O 1
ATOM 772 N N . PRO A 1 107 ? 5.223 -26.224 -39.680 1.00 47.47 107 PRO A N 1
ATOM 773 C CA . PRO A 1 107 ? 5.352 -27.516 -40.341 1.00 47.47 107 PRO A CA 1
ATOM 774 C C . PRO A 1 107 ? 6.265 -27.383 -41.575 1.00 47.47 107 PRO A C 1
ATOM 776 O O . PRO A 1 107 ? 6.261 -26.325 -42.208 1.00 47.47 107 PRO A O 1
ATOM 779 N N . PRO A 1 108 ? 7.061 -28.418 -41.902 1.00 59.53 108 PRO A N 1
ATOM 780 C CA . PRO A 1 108 ? 7.965 -28.375 -43.046 1.00 59.53 108 PRO A CA 1
ATOM 781 C C . PRO A 1 108 ? 7.188 -28.335 -44.370 1.00 59.53 108 PRO A C 1
ATOM 783 O O . PRO A 1 108 ? 6.124 -28.949 -44.477 1.00 59.53 108 PRO A O 1
ATOM 786 N N . GLU A 1 109 ? 7.745 -27.599 -45.339 1.00 57.53 109 GLU A N 1
ATOM 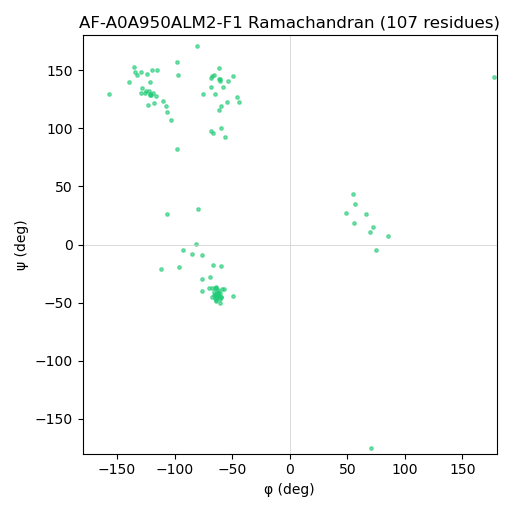787 C CA . GLU A 1 109 ? 7.305 -27.552 -46.745 1.00 57.53 109 GLU A CA 1
ATOM 788 C C . GLU A 1 109 ? 7.406 -28.913 -47.447 1.00 57.53 109 GLU A C 1
ATOM 790 O O . GLU A 1 109 ? 8.366 -29.670 -47.159 1.00 57.53 109 GLU A O 1
#

pLDDT: mean 85.5, std 16.78, range [43.19, 98.44]

Mean predicted aligned error: 9.67 Å

Nearest PDB structures (foldseek):
  3uuw-assembly1_D  TM=7.313E-01  e=4.722E-02  Clostridioides difficile 630
  1xea-assembly1_B  TM=6.921E-01  e=4.916E-01  Vibrio cholerae
  7fj9-assembly1_A  TM=4.672E-01  e=1.174E+00  Klebsiella pneumoniae
  3pqi-assembly1_A  TM=6.434E-01  e=3.662E+00  Bacteriophage sp.
  8fxi-assembly1_E  TM=4.671E-01  e=5.472E+00  Stanieria sp. NIES-3757

Sequence (109 aa):
RVELFGGGRVAVIDDFRRIELSCGGRRTSRSWRGQAKGHREGVAAFLDAARAGGPPPIPVGVLVATSRAMIAAMESMRTGLPVDLGPGRAPEDDAPPDDSPVTSAAPPE

Radius of gyration: 21.72 Å; Cα contacts (8 Å, |Δi|>4): 93; chains: 1; bounding box: 39×50×71 Å